Protein AF-A0A9E1RNX4-F1 (afdb_monomer)

Sequence (76 aa):
YRKELEAVKDLAEREVLYEKMVDKMYEHGKAVSAASYFEFDDVIDPADSRKWIMTALRSAPSPENTPRRHRPIDTV

Secondary structure (DSSP, 8-state):
-HHHHHT---HHHHHHHHHHHHHHHHHHHSHHHHHHTTSSS----GGGHHHHHHHHHHHSPPPP---PPPPPPP--

Mean predicted aligned error: 8.03 Å

Radius of gyration: 23.54 Å; Cα contacts (8 Å, |Δi|>4): 20; chains: 1; bounding box: 52×23×53 Å

pLDDT: mean 88.69, std 8.5, range [62.94, 98.25]

Foldseek 3Di:
DVVVLVVDPDPVVSVVVVVVVVVVVVVCPPPVNCVVVVPDVDDDDPVCVVVVVVVVVVPDDDPPPPPPPDDDDDPD

Solvent-accessible surface area (backbone atoms only — not comparable to full-atom values): 4934 Å² total; per-residue (Å²): 108,70,74,64,47,70,69,43,84,50,68,67,64,30,49,55,51,48,54,55,53,51,53,54,48,52,59,49,68,33,62,73,49,37,37,76,71,64,79,45,96,74,86,74,62,79,88,46,49,63,59,54,53,52,51,52,60,67,71,47,79,80,78,77,90,64,86,68,79,80,72,86,76,88,83,129

Structure (mmCIF, N/CA/C/O backbone):
data_AF-A0A9E1RNX4-F1
#
_entry.id   AF-A0A9E1RNX4-F1
#
loop_
_atom_site.group_PDB
_atom_site.id
_atom_site.type_symbol
_atom_site.label_atom_id
_atom_site.label_alt_id
_atom_site.label_comp_id
_atom_site.label_asym_id
_atom_site.label_entity_id
_atom_site.label_seq_id
_atom_site.pdbx_PDB_ins_code
_atom_site.Cartn_x
_atom_site.Cartn_y
_atom_site.Cartn_z
_atom_site.occupancy
_atom_site.B_iso_or_equiv
_atom_site.auth_seq_id
_atom_site.auth_comp_id
_atom_site.auth_asym_id
_atom_site.auth_atom_id
_atom_site.pdbx_PDB_model_num
ATOM 1 N N . TYR A 1 1 ? -9.123 8.301 17.005 1.00 83.81 1 TYR A N 1
ATOM 2 C CA . TYR A 1 1 ? -9.942 7.338 17.766 1.00 83.81 1 TYR A CA 1
ATOM 3 C C . TYR A 1 1 ? -9.752 7.340 19.279 1.00 83.81 1 TYR A C 1
ATOM 5 O O . TYR A 1 1 ? -10.705 7.015 19.966 1.00 83.81 1 TYR A O 1
ATOM 13 N N . ARG A 1 2 ? -8.603 7.757 19.843 1.00 87.12 2 ARG A N 1
ATOM 14 C CA . ARG A 1 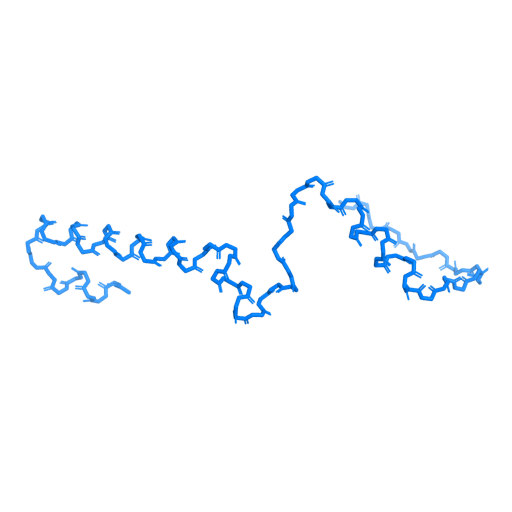2 ? -8.382 7.746 21.309 1.00 87.12 2 ARG A CA 1
ATOM 15 C C . ARG A 1 2 ? -9.526 8.370 22.131 1.00 87.12 2 ARG A C 1
ATOM 17 O O . ARG A 1 2 ? -10.084 7.700 22.985 1.00 87.12 2 ARG A O 1
ATOM 24 N N . LYS A 1 3 ? -9.918 9.609 21.813 1.00 90.69 3 LYS A N 1
ATOM 25 C CA . LYS A 1 3 ? -10.986 10.333 22.532 1.00 90.69 3 LYS A CA 1
ATOM 26 C C . LYS A 1 3 ? -12.360 9.654 22.438 1.00 90.69 3 LYS A C 1
ATOM 28 O O . LYS A 1 3 ? -13.146 9.740 23.369 1.00 90.69 3 LYS A O 1
ATOM 33 N N . GLU A 1 4 ? -12.650 9.005 21.312 1.00 86.31 4 GLU A N 1
ATOM 34 C CA . GLU A 1 4 ? -13.926 8.317 21.069 1.00 86.31 4 GLU A CA 1
ATOM 35 C C . GLU A 1 4 ? -13.996 6.994 21.838 1.00 86.31 4 GLU A C 1
ATOM 37 O O . GLU A 1 4 ? -15.026 6.687 22.424 1.00 86.31 4 GLU A O 1
ATOM 42 N N . LEU A 1 5 ? -12.885 6.255 21.908 1.00 90.12 5 LEU A N 1
ATOM 43 C CA . LEU A 1 5 ? -12.787 5.020 22.691 1.00 90.12 5 LEU A CA 1
ATOM 44 C C . LEU A 1 5 ? -12.804 5.293 24.202 1.00 90.12 5 LEU A C 1
ATOM 46 O O . LEU A 1 5 ? -13.409 4.537 24.952 1.00 90.12 5 LEU A O 1
ATOM 50 N N . GLU A 1 6 ? -12.177 6.382 24.656 1.00 91.06 6 GLU A N 1
ATOM 51 C CA . GLU A 1 6 ? -12.199 6.810 26.065 1.00 91.06 6 GLU A CA 1
ATOM 52 C C . GLU A 1 6 ? -13.591 7.265 26.533 1.00 91.06 6 GLU A C 1
ATOM 54 O O . GLU A 1 6 ? -13.887 7.210 27.726 1.00 91.06 6 GLU A O 1
ATOM 59 N N . ALA A 1 7 ? -14.458 7.696 25.612 1.00 93.00 7 ALA A N 1
ATOM 60 C CA . ALA A 1 7 ? -15.828 8.088 25.929 1.00 93.00 7 ALA A CA 1
ATOM 61 C C . ALA A 1 7 ? -16.757 6.885 26.196 1.00 93.00 7 ALA A C 1
ATOM 63 O O . ALA A 1 7 ? -17.798 7.056 26.837 1.00 93.00 7 ALA A O 1
ATOM 64 N N . VAL A 1 8 ? -16.392 5.680 25.739 1.00 91.81 8 VAL A N 1
ATOM 65 C CA . VAL A 1 8 ? -17.172 4.451 25.946 1.00 91.81 8 VAL A CA 1
ATOM 66 C C . VAL A 1 8 ? -16.787 3.818 27.282 1.00 91.81 8 VAL A C 1
ATOM 68 O O . VAL A 1 8 ? -15.641 3.425 27.500 1.00 91.81 8 VAL A O 1
ATOM 71 N N . LYS A 1 9 ? -17.756 3.742 28.200 1.00 91.25 9 LYS A N 1
ATOM 72 C CA . LYS A 1 9 ? -17.544 3.237 29.566 1.00 91.25 9 LYS A CA 1
ATOM 73 C C . LYS A 1 9 ? -17.579 1.715 29.656 1.00 91.25 9 LYS A C 1
ATOM 75 O O . LYS A 1 9 ? -16.895 1.158 30.511 1.00 91.25 9 LYS A O 1
ATOM 80 N N . ASP A 1 10 ? -18.382 1.063 28.818 1.00 94.69 10 ASP A N 1
ATOM 81 C CA . ASP A 1 10 ? -18.414 -0.393 28.751 1.00 94.69 10 ASP A CA 1
ATOM 82 C C . ASP A 1 10 ? -17.220 -0.916 27.945 1.00 94.69 10 ASP A C 1
ATOM 84 O O . ASP A 1 10 ? -16.954 -0.489 26.821 1.00 94.69 10 ASP A O 1
ATOM 88 N N . LEU A 1 11 ? -16.482 -1.849 28.539 1.00 91.50 11 LEU A N 1
ATOM 89 C CA . LEU A 1 11 ? -15.287 -2.418 27.932 1.00 91.50 11 LEU A CA 1
ATOM 90 C C . LEU A 1 11 ? -15.629 -3.278 26.714 1.00 91.50 11 LEU A C 1
ATOM 92 O O . LEU A 1 11 ? -14.863 -3.263 25.753 1.00 91.50 11 LEU A O 1
ATOM 96 N N . ALA A 1 12 ? -16.765 -3.982 26.734 1.00 93.75 12 ALA A N 1
ATOM 97 C CA . ALA A 1 12 ? -17.182 -4.814 25.610 1.00 93.75 12 ALA A CA 1
ATOM 98 C C . ALA A 1 12 ? -17.594 -3.951 24.407 1.00 93.75 12 ALA A C 1
ATOM 100 O O . ALA A 1 12 ? -17.093 -4.155 23.302 1.00 93.75 12 ALA A O 1
ATOM 101 N N . GLU A 1 13 ? -18.428 -2.929 24.621 1.00 93.00 13 GLU A N 1
ATOM 102 C CA . GLU A 1 13 ? -18.770 -1.955 23.575 1.00 93.00 13 GLU A CA 1
ATOM 103 C C . GLU A 1 13 ? -17.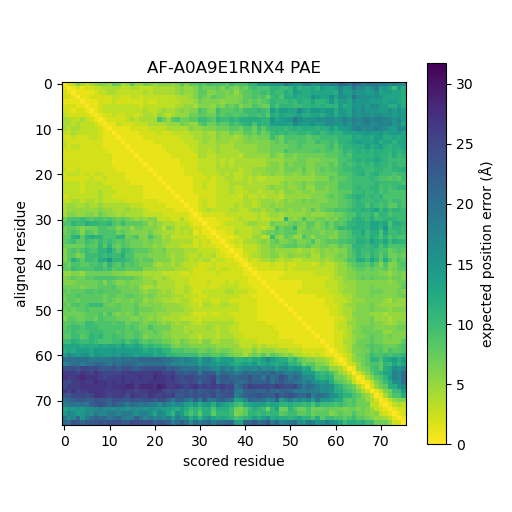543 -1.211 23.025 1.00 93.00 13 GLU A C 1
ATOM 105 O O . GLU A 1 13 ? -17.456 -0.963 21.819 1.00 93.00 13 GLU A O 1
ATOM 110 N N . ARG A 1 14 ? -16.569 -0.871 23.881 1.00 94.50 14 ARG A N 1
ATOM 111 C CA . ARG A 1 14 ? -15.335 -0.199 23.451 1.00 94.50 14 ARG A CA 1
ATOM 112 C C . ARG A 1 14 ? -14.492 -1.082 22.534 1.00 94.50 14 ARG A C 1
ATOM 114 O O . ARG A 1 14 ? -13.945 -0.569 21.559 1.00 94.50 14 ARG A O 1
ATOM 121 N N . GLU A 1 15 ? -14.394 -2.374 22.832 1.00 93.69 15 GLU A N 1
ATOM 122 C CA . GLU A 1 15 ? -13.658 -3.333 22.002 1.00 93.69 15 GLU A CA 1
ATOM 123 C C . GLU A 1 15 ? -14.304 -3.480 20.621 1.00 93.69 15 GLU A C 1
ATOM 125 O O . GLU A 1 15 ? -13.633 -3.369 19.600 1.00 93.69 15 GLU A O 1
ATOM 130 N N . VAL A 1 16 ? -15.634 -3.605 20.574 1.00 95.56 16 VAL A N 1
ATOM 131 C CA . VAL A 1 16 ? -16.383 -3.665 19.308 1.00 95.56 16 VAL A CA 1
ATOM 132 C C . VAL A 1 16 ? -16.178 -2.396 18.476 1.00 95.56 16 VAL A C 1
ATOM 134 O O . VAL A 1 16 ? -16.032 -2.458 17.253 1.00 95.56 16 VAL A O 1
ATOM 137 N N . LEU A 1 17 ? -16.156 -1.225 19.120 1.00 93.75 17 LEU A N 1
ATOM 138 C CA . LEU A 1 17 ? -15.890 0.038 18.436 1.00 93.75 17 LEU A CA 1
ATOM 139 C C . LEU A 1 17 ? -14.456 0.104 17.894 1.00 93.75 17 LEU A C 1
ATOM 141 O O . LEU A 1 17 ? -14.250 0.601 16.786 1.00 93.75 17 LEU A O 1
ATOM 145 N N . TYR A 1 18 ? -13.487 -0.390 18.663 1.00 94.62 18 TYR A N 1
ATOM 146 C CA . TYR A 1 18 ? -12.091 -0.465 18.252 1.00 94.62 18 TYR A CA 1
ATOM 147 C C . TYR A 1 18 ? -11.915 -1.358 17.018 1.00 94.62 18 TYR A C 1
ATOM 149 O O . TYR A 1 18 ? -11.403 -0.874 16.009 1.00 94.62 18 TYR A O 1
ATOM 157 N N . GLU A 1 19 ? -12.416 -2.594 17.059 1.00 95.88 19 GLU A N 1
ATOM 158 C CA . GLU A 1 19 ? -12.403 -3.542 15.932 1.00 95.88 19 GLU A CA 1
ATOM 159 C C . GLU A 1 19 ? -13.009 -2.904 14.674 1.00 95.88 19 GLU A C 1
ATOM 161 O O . GLU A 1 19 ? -12.376 -2.832 13.623 1.00 95.88 19 GLU A O 1
ATOM 166 N N . LYS A 1 20 ? -14.180 -2.267 14.803 1.00 95.12 20 LYS A N 1
ATOM 167 C CA . LYS A 1 20 ? -14.830 -1.565 13.686 1.00 95.12 20 LYS A CA 1
ATOM 168 C C . LYS A 1 20 ? -13.974 -0.441 13.090 1.00 95.12 20 LYS A C 1
ATOM 170 O O . LYS A 1 20 ? -14.021 -0.188 11.883 1.00 95.12 20 LYS A O 1
ATOM 175 N N . MET A 1 21 ? -13.241 0.297 13.923 1.00 94.06 21 MET A N 1
ATOM 176 C CA . MET A 1 21 ? -12.340 1.355 13.455 1.00 94.06 21 MET A CA 1
ATOM 177 C C . MET A 1 21 ? -11.117 0.775 12.743 1.00 94.06 21 MET A C 1
ATOM 179 O O . MET A 1 21 ? -10.695 1.336 11.731 1.00 94.06 21 MET A O 1
ATOM 183 N N . VAL A 1 22 ? -10.574 -0.335 13.246 1.00 95.06 22 VAL A N 1
ATOM 184 C CA . VAL A 1 22 ? -9.460 -1.065 12.629 1.00 95.06 22 VAL A CA 1
ATOM 185 C C . VAL A 1 22 ? -9.871 -1.623 11.269 1.00 95.06 22 VAL A C 1
ATOM 187 O O . VAL A 1 22 ? -9.194 -1.346 10.280 1.00 95.06 22 VAL A O 1
ATOM 190 N N . ASP A 1 23 ? -11.019 -2.291 11.179 1.00 95.19 23 ASP A N 1
ATOM 191 C CA . ASP A 1 23 ? -11.565 -2.811 9.921 1.00 95.19 23 ASP A CA 1
ATOM 192 C C . ASP A 1 23 ? -11.721 -1.709 8.873 1.00 95.19 23 ASP A C 1
ATOM 194 O O . ASP A 1 23 ? -11.297 -1.848 7.725 1.00 95.19 23 ASP A O 1
ATOM 198 N N . LYS A 1 24 ? -12.262 -0.553 9.278 1.00 92.31 24 LYS A N 1
ATOM 199 C CA . LYS A 1 24 ? -12.391 0.604 8.385 1.00 92.31 24 LYS A CA 1
ATOM 200 C C . LYS A 1 24 ? -11.032 1.075 7.855 1.00 92.31 24 LYS A C 1
ATOM 202 O O . LYS A 1 24 ? -10.938 1.484 6.698 1.00 92.31 24 LYS A O 1
ATOM 207 N N . MET A 1 25 ? -9.994 1.046 8.690 1.00 91.44 25 MET A N 1
ATOM 208 C CA . MET A 1 25 ? -8.640 1.421 8.278 1.00 91.44 25 MET A CA 1
ATOM 209 C C . MET A 1 25 ? -8.017 0.389 7.342 1.00 91.44 25 MET A C 1
ATOM 211 O O . MET A 1 25 ? -7.350 0.782 6.387 1.00 91.44 25 MET A O 1
ATOM 215 N N . TYR A 1 26 ? -8.281 -0.903 7.545 1.00 92.44 26 TYR A N 1
ATOM 216 C CA . TYR A 1 26 ? -7.874 -1.939 6.598 1.00 92.44 26 TYR A CA 1
ATOM 217 C C . TYR A 1 26 ? -8.530 -1.756 5.232 1.00 92.44 26 TYR A C 1
ATOM 219 O O . TYR A 1 26 ? -7.832 -1.816 4.224 1.00 92.44 26 TYR A O 1
ATOM 227 N N . GLU A 1 27 ? -9.834 -1.473 5.182 1.00 90.31 27 GLU A N 1
ATOM 228 C CA . GLU A 1 27 ? -10.526 -1.178 3.921 1.00 90.31 27 GLU A CA 1
ATOM 229 C C . GLU A 1 27 ? -9.923 0.039 3.211 1.00 90.31 27 GLU A C 1
ATOM 231 O O . GLU A 1 27 ? -9.678 -0.011 2.006 1.00 90.31 27 GLU A O 1
ATOM 236 N N . HIS A 1 28 ? -9.611 1.104 3.957 1.00 86.69 28 HIS A N 1
ATOM 237 C CA . HIS A 1 28 ? -8.970 2.293 3.396 1.00 86.69 28 HIS A CA 1
ATOM 238 C C . HIS A 1 28 ? -7.547 2.016 2.887 1.00 86.69 28 HIS A C 1
ATOM 240 O O . HIS A 1 28 ? -7.143 2.558 1.861 1.00 86.69 28 HIS A O 1
ATOM 246 N N . GLY A 1 29 ? -6.793 1.167 3.592 1.00 86.75 29 GLY A N 1
ATOM 247 C CA . GLY A 1 29 ? -5.422 0.789 3.249 1.00 86.75 29 GLY A CA 1
ATOM 248 C C . GLY A 1 29 ? -5.306 -0.225 2.109 1.00 86.75 29 GLY A C 1
ATOM 249 O O . GLY A 1 29 ? -4.194 -0.541 1.687 1.00 86.75 29 GLY A O 1
ATOM 250 N N . LYS A 1 30 ? -6.422 -0.753 1.588 1.00 91.31 30 LYS A N 1
ATOM 251 C CA . LYS A 1 30 ? -6.386 -1.606 0.395 1.00 91.31 30 LYS A CA 1
ATOM 252 C C . LYS A 1 30 ? -5.862 -0.813 -0.795 1.00 91.31 30 LYS A C 1
ATOM 254 O O . LYS A 1 30 ? -6.255 0.330 -1.013 1.00 91.31 30 LYS A O 1
ATOM 259 N N . ALA A 1 31 ? -5.059 -1.477 -1.625 1.00 81.44 31 ALA A N 1
ATOM 260 C CA . ALA A 1 31 ? -4.425 -0.873 -2.796 1.00 81.44 31 A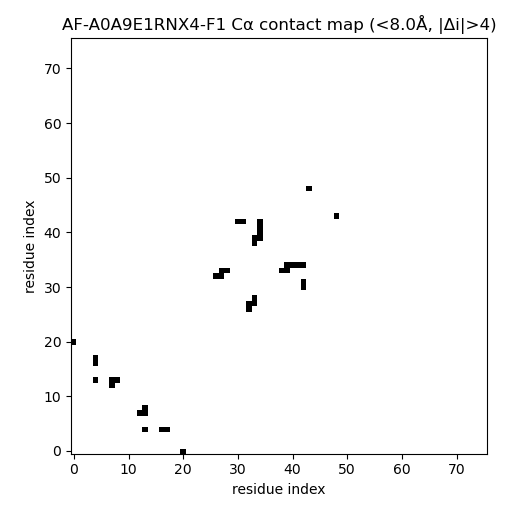LA A CA 1
ATOM 261 C C . ALA A 1 31 ? -5.420 -0.128 -3.703 1.00 81.44 31 ALA A C 1
ATOM 263 O O . ALA A 1 31 ? -5.132 0.973 -4.149 1.00 81.44 31 ALA A O 1
ATOM 264 N N . VAL A 1 32 ? -6.618 -0.685 -3.916 1.00 82.94 32 VAL A N 1
ATOM 265 C CA . VAL A 1 32 ? -7.669 -0.063 -4.744 1.00 82.94 32 VAL A CA 1
ATOM 266 C C . VAL A 1 32 ? -8.179 1.252 -4.139 1.00 82.94 32 VAL A C 1
ATOM 268 O O . VAL A 1 32 ? -8.399 2.216 -4.866 1.00 82.94 32 VAL A O 1
ATOM 271 N N . SER A 1 33 ? -8.341 1.306 -2.813 1.00 83.25 33 SER A N 1
ATOM 272 C CA . SER A 1 33 ? -8.741 2.526 -2.107 1.00 83.25 33 SER A CA 1
ATOM 273 C C . SER A 1 33 ? -7.618 3.566 -2.171 1.00 83.25 33 SER A C 1
ATOM 275 O O . SER A 1 33 ? -7.846 4.678 -2.637 1.00 83.25 33 SER A O 1
ATOM 277 N N . ALA A 1 34 ? -6.384 3.194 -1.825 1.00 84.12 34 ALA A N 1
ATOM 278 C CA . ALA A 1 34 ? -5.231 4.101 -1.874 1.00 84.12 34 ALA A CA 1
ATOM 279 C C . ALA A 1 34 ? -4.953 4.656 -3.289 1.00 84.12 34 ALA A C 1
ATOM 281 O O . ALA A 1 34 ? -4.704 5.850 -3.457 1.00 84.12 34 ALA A O 1
ATOM 282 N N . ALA A 1 35 ? -5.074 3.824 -4.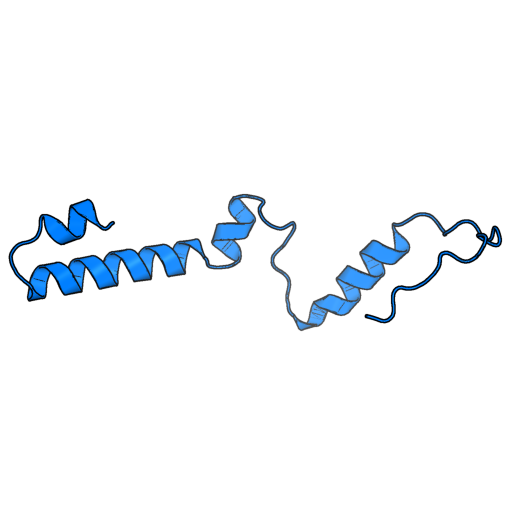329 1.00 83.25 35 ALA A N 1
ATOM 283 C CA . ALA A 1 35 ? -4.897 4.249 -5.718 1.00 83.25 35 ALA A CA 1
ATOM 284 C C . ALA A 1 35 ? -5.952 5.273 -6.163 1.00 83.25 35 ALA A C 1
ATOM 286 O O . ALA A 1 35 ? -5.636 6.196 -6.909 1.00 83.25 35 ALA A O 1
ATOM 287 N N . SER A 1 36 ? -7.189 5.183 -5.658 1.00 85.00 36 SER A N 1
ATOM 288 C CA . SER A 1 36 ? -8.222 6.188 -5.954 1.00 85.00 36 SER A CA 1
ATOM 289 C C . SER A 1 36 ? -7.924 7.576 -5.368 1.00 85.00 36 SER A C 1
ATOM 291 O O . SER A 1 36 ? -8.442 8.575 -5.868 1.00 85.00 36 SER A O 1
ATOM 293 N N . TYR A 1 37 ? -7.041 7.649 -4.367 1.00 87.38 37 TYR A N 1
ATOM 294 C CA . TYR A 1 37 ? -6.500 8.895 -3.821 1.00 87.38 37 TYR A CA 1
ATOM 295 C C . TYR A 1 37 ? -5.193 9.347 -4.494 1.00 87.38 37 TYR A C 1
ATOM 297 O O . TYR A 1 37 ? -4.619 10.349 -4.073 1.00 87.38 37 TYR A O 1
ATOM 305 N N . PHE A 1 38 ? -4.742 8.658 -5.550 1.00 86.12 38 PHE A N 1
ATOM 306 C CA . PHE A 1 38 ? -3.499 8.940 -6.280 1.00 86.12 38 PHE A CA 1
ATOM 307 C C . PHE A 1 38 ? -2.233 8.903 -5.407 1.00 86.12 38 PHE A C 1
ATOM 309 O O . PHE A 1 38 ? -1.268 9.620 -5.665 1.00 86.12 38 PHE A O 1
ATOM 316 N N . GLU A 1 39 ? -2.214 8.056 -4.374 1.00 89.25 39 GLU A N 1
ATOM 317 C CA . GLU A 1 39 ? -0.994 7.809 -3.587 1.00 89.25 39 GLU A CA 1
ATOM 318 C C . GLU A 1 39 ? 0.046 6.995 -4.379 1.00 89.25 39 GLU A C 1
ATOM 320 O O . GLU A 1 39 ? 1.250 7.142 -4.163 1.00 89.25 39 GLU A O 1
ATOM 325 N N . PHE A 1 40 ? -0.422 6.174 -5.326 1.00 87.75 40 PHE A N 1
ATOM 326 C CA . PHE A 1 40 ? 0.381 5.420 -6.289 1.00 87.75 40 PHE A CA 1
ATOM 327 C C . PHE A 1 40 ? -0.270 5.485 -7.673 1.00 87.75 40 PHE A C 1
ATOM 329 O O . PHE A 1 40 ? -1.480 5.691 -7.779 1.00 87.75 40 PHE A O 1
ATOM 336 N N . ASP A 1 41 ? 0.529 5.279 -8.722 1.00 90.31 41 ASP A N 1
ATOM 337 C CA . ASP A 1 41 ? 0.074 5.425 -10.108 1.00 90.31 41 ASP A CA 1
ATOM 338 C C . ASP A 1 41 ? -0.913 4.331 -10.551 1.00 90.31 41 ASP A C 1
ATOM 340 O O . ASP A 1 41 ? -1.823 4.618 -11.326 1.00 90.31 41 ASP A O 1
ATOM 344 N N . ASP A 1 42 ? -0.740 3.083 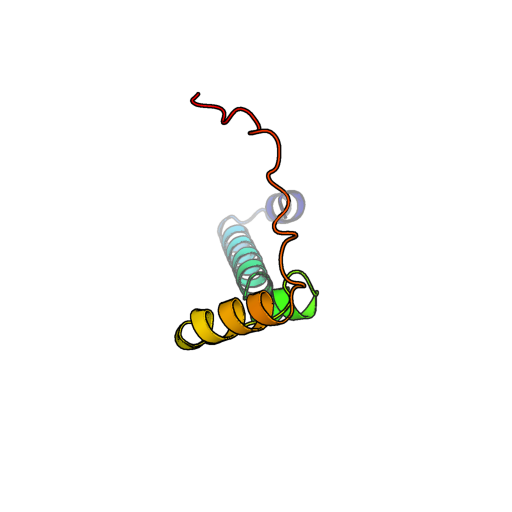-10.093 1.00 90.69 42 ASP A N 1
ATOM 345 C CA . ASP A 1 42 ? -1.595 1.959 -10.502 1.00 90.69 42 ASP A CA 1
ATOM 346 C C . ASP A 1 42 ? -1.548 0.769 -9.520 1.00 90.69 42 ASP A C 1
ATOM 348 O O . ASP A 1 42 ? -0.603 0.607 -8.742 1.00 90.69 42 ASP A O 1
ATOM 352 N N . VAL A 1 43 ? -2.557 -0.102 -9.601 1.00 93.56 43 VAL A N 1
ATOM 353 C CA . VAL A 1 43 ? -2.627 -1.407 -8.928 1.00 93.56 43 VAL A CA 1
ATOM 354 C C . VAL A 1 43 ? -2.527 -2.502 -9.987 1.00 93.56 43 VAL A C 1
ATOM 356 O O . VAL A 1 43 ? -3.490 -2.798 -10.690 1.00 93.56 43 VAL A O 1
ATOM 359 N N . ILE A 1 44 ? -1.354 -3.125 -10.086 1.00 95.38 44 ILE A N 1
ATOM 360 C CA . ILE A 1 44 ? -1.030 -4.073 -11.160 1.00 95.38 44 ILE A CA 1
ATOM 361 C C . ILE A 1 44 ? -1.070 -5.532 -10.690 1.00 95.38 44 ILE A C 1
ATOM 363 O O . ILE A 1 44 ? -0.872 -5.825 -9.509 1.00 95.38 44 ILE A O 1
ATOM 367 N N . ASP A 1 45 ? -1.249 -6.465 -11.631 1.00 97.25 45 ASP A N 1
ATOM 368 C CA . ASP A 1 45 ? -0.964 -7.882 -11.385 1.00 97.25 45 ASP A CA 1
ATOM 369 C C . ASP A 1 45 ? 0.534 -8.044 -11.048 1.00 97.25 45 ASP A C 1
ATOM 371 O O . ASP A 1 45 ? 1.386 -7.576 -11.817 1.00 97.25 45 ASP A O 1
ATOM 375 N N . PRO A 1 46 ? 0.901 -8.716 -9.939 1.00 97.38 46 PRO A N 1
ATOM 376 C CA . PRO A 1 46 ? 2.298 -8.990 -9.613 1.00 97.38 46 PRO A CA 1
ATOM 377 C C . PRO A 1 46 ? 3.102 -9.620 -10.763 1.00 97.38 46 PRO A C 1
ATOM 379 O O . PRO A 1 46 ? 4.285 -9.299 -10.924 1.00 97.38 46 PRO A O 1
ATOM 382 N N . ALA A 1 47 ? 2.484 -10.464 -11.597 1.00 98.25 47 ALA A N 1
ATOM 383 C CA . ALA A 1 47 ? 3.122 -11.082 -12.760 1.00 98.25 47 ALA A CA 1
ATOM 384 C C . ALA A 1 47 ? 3.545 -10.057 -13.833 1.00 98.25 47 ALA A C 1
ATOM 386 O O . ALA A 1 47 ? 4.553 -10.257 -14.520 1.00 98.25 47 ALA A O 1
ATOM 387 N N . ASP A 1 48 ? 2.841 -8.926 -13.929 1.00 98.06 48 ASP A N 1
ATOM 388 C CA . ASP A 1 48 ? 3.105 -7.858 -14.896 1.00 98.06 48 ASP A CA 1
ATOM 389 C C . ASP A 1 48 ? 4.194 -6.871 -14.445 1.00 98.06 48 ASP A C 1
ATOM 391 O O . ASP A 1 48 ? 4.618 -6.017 -15.229 1.00 98.06 48 ASP A O 1
ATOM 395 N N . SER A 1 49 ? 4.728 -7.002 -13.226 1.00 97.94 49 SER A N 1
ATOM 396 C CA . SER A 1 49 ? 5.720 -6.068 -12.663 1.00 97.94 49 SER A CA 1
ATOM 397 C C . SER A 1 49 ? 6.898 -5.794 -13.607 1.00 97.94 49 SER A C 1
ATOM 399 O O . SER A 1 49 ? 7.277 -4.648 -13.846 1.00 97.94 49 SER A O 1
ATOM 401 N N . ARG A 1 50 ? 7.467 -6.842 -14.222 1.00 98.00 50 ARG A N 1
ATOM 402 C CA . ARG A 1 50 ? 8.595 -6.696 -15.162 1.00 98.00 50 ARG A CA 1
ATOM 403 C C . ARG A 1 50 ? 8.201 -5.921 -16.412 1.00 98.00 50 ARG A C 1
ATOM 405 O O . ARG A 1 50 ? 8.998 -5.128 -16.906 1.00 98.00 50 ARG A O 1
ATOM 412 N N . LYS A 1 51 ? 7.002 -6.168 -16.940 1.00 98.06 51 LYS A N 1
ATOM 413 C CA . LYS A 1 51 ? 6.491 -5.469 -18.119 1.00 98.06 51 LYS A CA 1
ATOM 414 C C . LYS A 1 51 ? 6.410 -3.972 -17.827 1.00 98.06 51 LYS A C 1
ATOM 416 O O . LYS A 1 51 ? 6.952 -3.194 -18.605 1.00 98.06 51 LYS A O 1
ATOM 421 N N . TRP A 1 52 ? 5.837 -3.586 -16.688 1.00 97.44 52 TRP A N 1
ATOM 422 C CA . TRP A 1 52 ? 5.737 -2.184 -16.274 1.00 97.44 52 TRP A CA 1
ATOM 423 C C . TRP A 1 52 ? 7.099 -1.515 -16.063 1.00 97.44 52 TRP A C 1
ATOM 425 O O . TRP A 1 52 ? 7.343 -0.455 -16.638 1.00 97.44 52 TRP A O 1
ATOM 435 N N . ILE A 1 53 ? 8.028 -2.166 -15.352 1.00 96.50 53 ILE A N 1
ATOM 436 C CA . ILE A 1 53 ? 9.393 -1.646 -15.150 1.00 96.50 53 ILE A CA 1
ATOM 437 C C . ILE A 1 53 ? 10.096 -1.411 -16.493 1.00 96.50 53 ILE A C 1
ATOM 439 O O . ILE A 1 53 ? 10.678 -0.352 -16.724 1.00 96.50 53 ILE A O 1
ATOM 443 N N . MET A 1 54 ? 10.029 -2.381 -17.409 1.00 97.38 54 MET A N 1
ATOM 444 C CA . MET A 1 54 ? 10.682 -2.260 -18.713 1.00 97.38 54 MET A CA 1
ATOM 445 C C . MET A 1 54 ? 10.039 -1.184 -19.590 1.00 97.38 54 MET A C 1
ATOM 447 O O . MET A 1 54 ? 10.757 -0.494 -20.313 1.00 97.38 54 MET A O 1
ATOM 451 N N . THR A 1 55 ? 8.715 -1.022 -19.534 1.00 96.44 55 THR A N 1
ATOM 452 C CA . THR A 1 55 ? 8.009 0.066 -20.225 1.00 96.44 55 THR A CA 1
ATOM 453 C C . THR A 1 55 ? 8.490 1.425 -19.725 1.00 96.44 55 THR A C 1
ATOM 455 O O . THR A 1 55 ? 8.881 2.261 -20.539 1.00 96.44 55 THR A O 1
ATOM 458 N N . ALA A 1 56 ? 8.549 1.622 -18.404 1.00 94.44 56 ALA A N 1
ATOM 459 C CA . ALA A 1 56 ? 9.024 2.868 -17.810 1.00 94.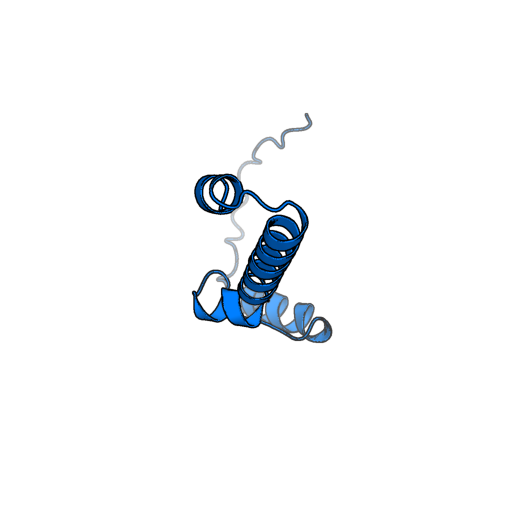44 56 ALA A CA 1
ATOM 460 C C . ALA A 1 56 ? 10.482 3.165 -18.206 1.00 94.44 56 ALA A C 1
ATOM 462 O O . ALA A 1 56 ? 10.774 4.248 -18.712 1.00 94.44 56 ALA A O 1
ATOM 463 N N . LEU A 1 57 ? 11.384 2.184 -18.093 1.00 93.94 57 LEU A N 1
ATOM 464 C CA . LEU A 1 57 ? 12.791 2.343 -18.487 1.00 93.94 57 LEU A CA 1
ATOM 465 C C . LEU A 1 57 ? 12.963 2.719 -19.963 1.00 93.94 57 LEU A C 1
ATOM 467 O O . LEU A 1 57 ? 13.809 3.545 -20.286 1.00 93.94 57 LEU A O 1
ATOM 471 N N . ARG A 1 58 ? 12.168 2.131 -20.863 1.00 94.19 58 ARG A N 1
ATOM 472 C CA . ARG A 1 58 ? 12.224 2.436 -22.303 1.00 94.19 58 ARG A CA 1
ATOM 473 C C . ARG A 1 58 ? 11.636 3.800 -22.652 1.00 94.19 58 ARG A C 1
ATOM 475 O O . ARG A 1 58 ? 12.009 4.358 -23.677 1.00 94.19 58 ARG A O 1
ATOM 482 N N . SER A 1 59 ? 10.711 4.308 -21.838 1.00 94.19 59 SER A N 1
ATOM 483 C CA . SER A 1 59 ? 10.162 5.659 -22.004 1.00 94.19 59 SER A CA 1
ATOM 484 C C . SER A 1 59 ? 11.124 6.756 -21.542 1.00 94.19 59 SER A C 1
ATOM 486 O O . SER A 1 59 ? 10.999 7.900 -21.979 1.00 94.19 59 SE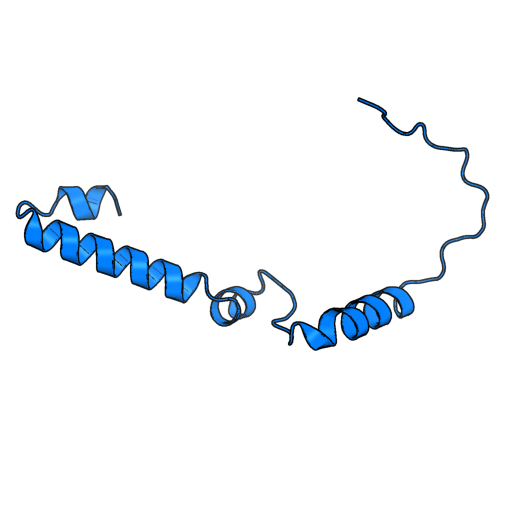R A O 1
ATOM 488 N N . ALA A 1 60 ? 12.093 6.419 -20.685 1.00 91.12 60 ALA A N 1
ATOM 489 C CA . ALA A 1 60 ? 13.106 7.360 -20.239 1.00 91.12 60 ALA A CA 1
ATOM 490 C C . ALA A 1 60 ? 14.107 7.666 -21.372 1.00 91.12 60 ALA A C 1
ATOM 492 O O . ALA A 1 60 ? 14.455 6.777 -22.155 1.00 91.12 60 ALA A O 1
ATOM 493 N N . PRO A 1 61 ? 14.608 8.909 -21.468 1.00 87.50 61 PRO A N 1
ATOM 494 C CA . PRO A 1 61 ? 15.661 9.243 -22.417 1.00 87.50 61 PRO A CA 1
ATOM 495 C C . PR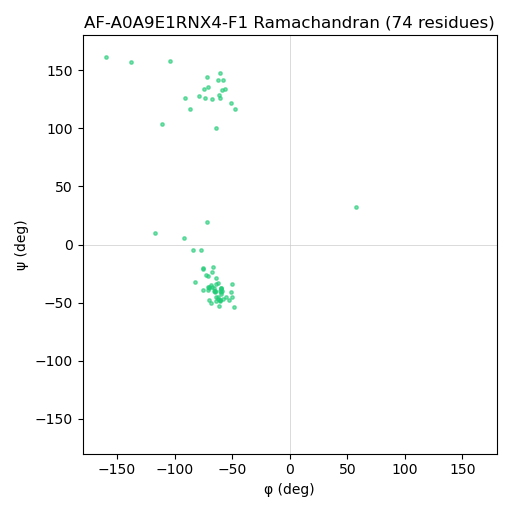O A 1 61 ? 16.923 8.422 -22.131 1.00 87.50 61 PRO A C 1
ATOM 497 O O . PRO A 1 61 ? 17.234 8.115 -20.977 1.00 87.50 61 PRO A O 1
ATOM 500 N N . SER A 1 62 ? 17.675 8.092 -23.186 1.00 79.81 62 SER A N 1
ATOM 501 C CA . SER A 1 62 ? 18.959 7.407 -23.027 1.00 79.81 62 SER A CA 1
ATOM 502 C C . SER A 1 62 ? 19.868 8.234 -22.115 1.00 79.81 62 SER A C 1
ATOM 504 O O . SER A 1 62 ? 19.991 9.444 -22.334 1.00 79.81 62 SER A O 1
ATOM 506 N N . PRO A 1 63 ? 20.537 7.618 -21.126 1.00 75.44 63 PRO A N 1
ATOM 507 C CA . PRO A 1 63 ? 21.532 8.329 -20.342 1.00 75.44 63 PRO A CA 1
ATOM 508 C C . PRO A 1 63 ? 22.622 8.871 -21.274 1.00 75.44 63 PRO A C 1
ATOM 510 O O . PRO A 1 63 ? 23.011 8.216 -22.245 1.00 75.44 63 PRO A O 1
ATOM 513 N N . GLU A 1 64 ? 23.112 10.078 -20.991 1.00 73.56 64 GLU A N 1
ATOM 514 C CA . GLU A 1 64 ? 24.291 10.606 -21.675 1.00 73.56 64 GLU A CA 1
ATOM 515 C C . GLU A 1 64 ? 25.483 9.676 -21.413 1.00 73.56 64 GLU A C 1
ATOM 517 O O . GLU A 1 64 ? 25.842 9.426 -20.263 1.00 73.56 64 GLU A O 1
ATOM 522 N N . ASN A 1 65 ? 26.142 9.208 -22.478 1.00 66.62 65 ASN A N 1
ATOM 523 C CA . ASN A 1 65 ? 27.377 8.411 -22.409 1.00 66.62 65 ASN A CA 1
ATOM 524 C C . ASN A 1 65 ? 28.607 9.240 -21.982 1.00 66.62 65 ASN A C 1
ATOM 526 O O . ASN A 1 65 ? 29.748 8.860 -22.248 1.00 66.62 65 ASN A O 1
ATOM 530 N N . THR A 1 66 ? 28.408 10.400 -21.355 1.00 64.44 66 THR A N 1
ATOM 531 C CA . THR A 1 66 ? 29.513 11.232 -20.889 1.00 64.44 66 THR A CA 1
ATOM 532 C C . THR A 1 66 ? 30.135 10.576 -19.653 1.00 64.44 66 THR A C 1
ATOM 534 O O . THR A 1 66 ? 29.419 10.264 -18.696 1.00 64.44 66 THR A O 1
ATOM 537 N N . PRO A 1 6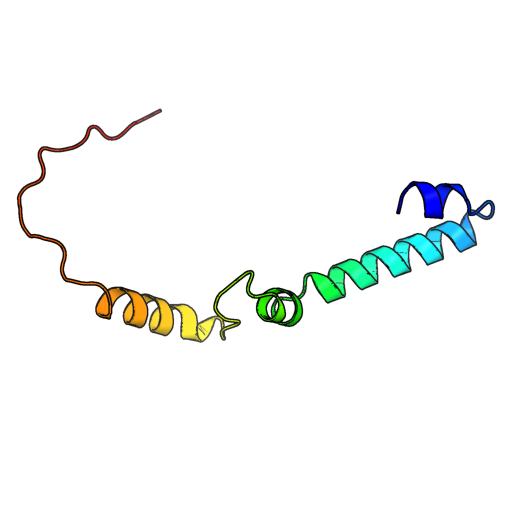7 ? 31.461 10.334 -19.634 1.00 62.94 67 PRO A N 1
ATOM 538 C CA . PRO A 1 67 ? 32.118 9.750 -18.475 1.00 62.94 67 PRO A CA 1
ATOM 539 C C . PRO A 1 67 ? 31.996 10.728 -17.306 1.00 62.94 67 PRO A C 1
ATOM 541 O O . PRO A 1 67 ? 32.710 11.727 -17.210 1.00 62.94 67 PRO A O 1
ATOM 544 N N . ARG A 1 68 ? 31.038 10.467 -16.415 1.00 67.00 68 ARG A N 1
ATOM 545 C CA . ARG A 1 68 ? 30.869 11.247 -15.194 1.00 67.00 68 ARG A CA 1
ATOM 546 C C . ARG A 1 68 ? 32.072 10.975 -14.301 1.00 67.00 68 ARG A C 1
ATOM 548 O O . ARG A 1 68 ? 32.355 9.825 -13.980 1.00 67.00 68 ARG A O 1
ATOM 555 N N . ARG A 1 69 ? 32.761 12.040 -13.877 1.00 71.75 69 ARG A N 1
ATOM 556 C CA . ARG A 1 69 ? 33.779 11.981 -12.818 1.00 71.75 69 ARG A CA 1
ATOM 557 C C . ARG A 1 69 ? 33.183 11.186 -11.649 1.00 71.75 69 ARG A C 1
ATOM 559 O O . ARG A 1 69 ? 32.144 11.596 -11.127 1.00 71.75 69 ARG A O 1
ATOM 566 N N . HIS A 1 70 ? 33.774 10.032 -11.322 1.00 70.38 70 HIS A N 1
ATOM 567 C CA . HIS A 1 70 ? 33.196 9.089 -10.361 1.00 70.38 70 HIS A CA 1
ATOM 568 C C . HIS A 1 70 ? 32.828 9.815 -9.064 1.00 70.38 70 HIS A C 1
ATOM 570 O O . HIS A 1 70 ? 33.670 10.464 -8.441 1.00 70.38 70 HIS A O 1
ATOM 576 N N . ARG A 1 71 ? 31.549 9.740 -8.689 1.00 75.44 71 ARG A N 1
ATOM 577 C CA . ARG A 1 71 ? 31.090 10.210 -7.383 1.00 75.44 71 ARG A CA 1
ATOM 578 C C . ARG A 1 71 ? 31.542 9.182 -6.339 1.00 75.44 71 ARG A C 1
ATOM 580 O O . ARG A 1 71 ? 31.386 7.991 -6.609 1.00 75.44 71 ARG A O 1
ATOM 587 N N . PRO A 1 72 ? 32.115 9.601 -5.200 1.00 86.56 72 PRO A N 1
ATOM 588 C CA . PRO A 1 72 ? 32.460 8.669 -4.133 1.00 86.56 72 PRO A CA 1
ATOM 589 C C . PRO A 1 72 ? 31.193 7.937 -3.670 1.00 86.56 72 PRO A C 1
ATOM 591 O O . PRO A 1 72 ? 30.148 8.564 -3.491 1.00 86.56 72 PRO A O 1
ATOM 594 N N . ILE A 1 73 ? 31.285 6.613 -3.545 1.00 86.94 73 ILE A N 1
ATOM 595 C CA . ILE A 1 73 ? 30.225 5.759 -3.000 1.00 86.94 73 ILE A CA 1
ATOM 596 C C . ILE A 1 73 ? 30.489 5.646 -1.504 1.00 86.94 73 ILE A C 1
ATOM 598 O O . ILE A 1 73 ? 31.604 5.303 -1.111 1.00 86.94 73 ILE A O 1
ATOM 602 N N . ASP A 1 74 ? 29.486 5.971 -0.692 1.00 87.31 74 ASP A N 1
ATOM 603 C CA . ASP A 1 74 ? 29.591 5.815 0.754 1.00 87.31 74 ASP A CA 1
ATOM 604 C C . ASP A 1 74 ? 29.572 4.322 1.121 1.00 87.31 74 ASP A C 1
ATOM 606 O O . ASP A 1 74 ? 28.802 3.550 0.550 1.00 87.31 74 ASP A O 1
ATOM 610 N N . THR A 1 75 ? 30.464 3.919 2.023 1.00 89.94 75 THR A N 1
ATOM 611 C CA . THR A 1 75 ? 30.687 2.509 2.412 1.00 89.94 75 THR A CA 1
ATOM 612 C C . THR A 1 75 ? 30.376 2.244 3.884 1.00 89.94 75 THR A C 1
ATOM 614 O O . THR A 1 75 ? 30.717 1.171 4.380 1.00 89.94 75 THR A O 1
ATOM 617 N N . VAL A 1 76 ? 29.769 3.225 4.566 1.00 76.62 76 VAL A N 1
ATOM 618 C CA . VAL A 1 76 ? 29.289 3.110 5.954 1.00 76.62 76 VAL A CA 1
ATOM 619 C C . VAL A 1 76 ? 28.340 1.939 6.175 1.00 76.62 76 VAL A C 1
ATOM 621 O O . VAL A 1 76 ? 27.535 1.625 5.269 1.00 76.62 76 VAL A O 1
#